Protein AF-A0A2J8Q5S8-F1 (afdb_monomer_lite)

InterPro domains:
  IPR025110 AMP-binding enzyme, C-terminal domain [PF13193] (37-89)
  IPR045851 AMP-binding enzyme domain superfamily [G3DSA:3.30.300.30] (24-109)
  IPR051087 Mitochondrial Acyl-CoA Synthetase Medium-Chain [PTHR43605] (38-102)

Organism: Pan troglodytes (NCBI:txid9598)

Radius of gyration: 17.25 Å; chains: 1; bounding box: 34×43×44 Å

Sequence (109 aa):
SGYVDNPDKTAANIRGDFWLLGDRGIKDEDGYFQFMGRAFVVLASQFLSHDPEQLTKELQQHVKSVTAPYKYPRKIEFVLNLPKTVTGKIQRTKLRDKEWKMSGKARAQ

Foldseek 3Di:
DADPPCVPVRVVQDDVPDGNPVWDWDADPVGDTATADEAEDEDDPVCPPPDPVVVLVVQQVVCVVVDPNRPGHPHYHYDNDFDADPVGHGPVVVVVVVVVVVVVVVVVD

Structure (mmCIF, N/CA/C/O backbone):
data_AF-A0A2J8Q5S8-F1
#
_entry.id   AF-A0A2J8Q5S8-F1
#
loop_
_atom_site.group_PDB
_atom_site.id
_atom_site.type_symbol
_atom_site.label_atom_id
_atom_site.label_alt_id
_atom_site.label_comp_id
_atom_site.label_asym_id
_atom_site.label_entity_id
_atom_site.label_seq_id
_atom_site.pdbx_PDB_ins_code
_atom_site.Cartn_x
_atom_site.Cartn_y
_atom_site.Cartn_z
_atom_site.occupancy
_atom_site.B_iso_or_equiv
_atom_site.auth_seq_id
_atom_site.auth_comp_id
_atom_site.auth_asym_id
_atom_site.auth_atom_id
_atom_site.pdbx_PDB_model_num
ATOM 1 N N . SER A 1 1 ? 6.288 -7.216 -26.802 1.00 69.06 1 SER A N 1
ATOM 2 C CA . SER A 1 1 ? 7.133 -6.148 -27.377 1.00 69.06 1 SER A CA 1
ATOM 3 C C . SER A 1 1 ? 7.614 -5.114 -26.344 1.00 69.06 1 SER A C 1
ATOM 5 O O . SER A 1 1 ? 7.924 -4.002 -26.740 1.00 69.06 1 SER A O 1
ATOM 7 N N . GLY A 1 2 ? 7.796 -5.480 -25.060 1.00 84.06 2 GLY A N 1
ATOM 8 C CA . GLY A 1 2 ? 8.529 -4.667 -24.069 1.00 84.06 2 GLY A CA 1
ATOM 9 C C . GLY A 1 2 ? 8.026 -3.234 -23.842 1.00 84.06 2 GLY A C 1
ATOM 10 O O . GLY A 1 2 ? 6.948 -2.854 -24.291 1.00 84.06 2 GLY A O 1
ATOM 11 N N . TYR A 1 3 ? 8.811 -2.439 -23.113 1.00 82.62 3 TYR A N 1
ATOM 12 C CA . TYR A 1 3 ? 8.634 -0.986 -23.060 1.00 82.62 3 TYR A CA 1
ATOM 13 C C . TYR A 1 3 ? 9.301 -0.340 -24.279 1.00 82.62 3 TYR A C 1
ATOM 15 O O . TYR A 1 3 ? 10.466 -0.624 -24.565 1.00 82.62 3 TYR A O 1
ATOM 23 N N . VAL A 1 4 ? 8.580 0.554 -24.961 1.00 91.19 4 VAL A N 1
ATOM 24 C CA . VAL A 1 4 ? 9.101 1.333 -26.099 1.00 91.19 4 VAL A CA 1
ATOM 25 C C . VAL A 1 4 ? 10.333 2.137 -25.661 1.00 91.19 4 VAL A C 1
ATOM 27 O O . VAL A 1 4 ? 10.330 2.726 -24.577 1.00 91.19 4 VAL A O 1
ATOM 30 N N . ASP A 1 5 ? 11.394 2.094 -26.473 1.00 88.44 5 ASP A N 1
ATOM 31 C CA . ASP A 1 5 ? 12.692 2.763 -26.272 1.00 88.44 5 ASP A CA 1
ATOM 32 C C . ASP A 1 5 ? 13.376 2.487 -24.922 1.00 88.44 5 ASP A C 1
ATOM 34 O O . ASP A 1 5 ? 14.212 3.261 -24.452 1.00 88.44 5 ASP A O 1
ATOM 38 N N . ASN A 1 6 ? 13.018 1.386 -24.254 1.00 86.25 6 ASN A N 1
ATOM 39 C CA . ASN A 1 6 ? 13.579 1.050 -22.949 1.00 86.25 6 ASN A CA 1
ATOM 40 C C . ASN A 1 6 ? 13.857 -0.458 -22.800 1.00 86.25 6 ASN A C 1
ATOM 42 O O . ASN A 1 6 ? 13.191 -1.154 -22.016 1.00 86.25 6 ASN A O 1
ATOM 46 N N . PRO A 1 7 ? 14.837 -0.989 -23.559 1.00 88.75 7 PRO A N 1
ATOM 47 C CA . PRO A 1 7 ? 15.209 -2.400 -23.494 1.00 88.75 7 PRO A CA 1
ATOM 48 C C . PRO A 1 7 ? 15.727 -2.788 -22.104 1.00 88.75 7 PRO A C 1
ATOM 50 O O . PRO A 1 7 ? 15.360 -3.850 -21.607 1.00 88.75 7 PRO A O 1
ATOM 53 N N . ASP A 1 8 ? 16.450 -1.901 -21.415 1.00 89.56 8 ASP A N 1
ATOM 54 C CA . ASP A 1 8 ? 16.972 -2.163 -20.067 1.00 89.56 8 ASP A CA 1
ATOM 55 C C . ASP A 1 8 ? 15.854 -2.370 -19.040 1.00 89.56 8 ASP A C 1
ATOM 57 O O . ASP A 1 8 ? 15.888 -3.316 -18.254 1.00 89.56 8 ASP A O 1
ATOM 61 N N . LYS A 1 9 ? 14.802 -1.537 -19.068 1.00 82.50 9 LYS A N 1
ATOM 62 C CA . LYS A 1 9 ? 13.621 -1.741 -18.207 1.00 82.50 9 LYS A CA 1
ATOM 63 C C . LYS A 1 9 ? 12.843 -2.999 -18.564 1.00 82.50 9 LYS A C 1
ATOM 65 O O . LYS A 1 9 ? 12.204 -3.580 -17.691 1.00 82.50 9 LYS A O 1
ATOM 70 N N . THR A 1 10 ? 12.868 -3.398 -19.832 1.00 85.19 10 THR A N 1
ATOM 71 C CA . THR A 1 10 ? 12.246 -4.645 -20.281 1.00 85.19 10 THR A CA 1
ATOM 72 C C . THR A 1 10 ? 13.015 -5.839 -19.717 1.00 85.19 10 THR A C 1
ATOM 74 O O . THR A 1 10 ? 12.413 -6.696 -19.078 1.00 85.19 10 THR A O 1
ATOM 77 N N . ALA A 1 11 ? 14.342 -5.847 -19.858 1.00 87.19 11 ALA A N 1
ATOM 78 C CA . ALA A 1 11 ? 15.215 -6.887 -19.322 1.00 87.19 11 ALA A CA 1
ATOM 79 C C . ALA A 1 11 ? 15.167 -6.960 -17.787 1.00 87.19 11 ALA A C 1
ATOM 81 O O . ALA A 1 11 ? 15.124 -8.050 -17.2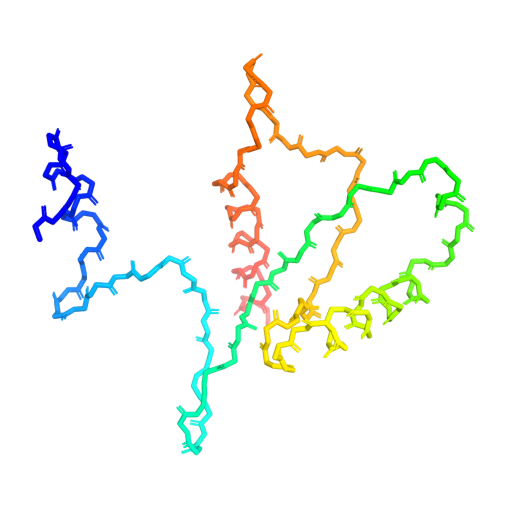26 1.00 87.19 11 ALA A O 1
ATOM 82 N N . ALA A 1 12 ? 15.084 -5.818 -17.096 1.00 86.06 12 ALA A N 1
ATOM 83 C CA . ALA A 1 12 ? 15.006 -5.762 -15.633 1.00 86.06 12 ALA A CA 1
ATOM 84 C C . ALA A 1 12 ? 13.763 -6.458 -15.042 1.00 86.06 12 ALA A C 1
ATOM 86 O O . ALA A 1 12 ? 13.774 -6.848 -13.871 1.00 86.06 12 ALA A O 1
ATOM 87 N N . ASN A 1 13 ? 12.696 -6.614 -15.832 1.00 84.56 13 ASN A N 1
ATOM 88 C CA . ASN A 1 13 ? 11.487 -7.325 -15.424 1.00 84.56 13 ASN A CA 1
ATOM 89 C C . ASN A 1 13 ? 11.529 -8.824 -15.752 1.00 84.56 13 ASN A C 1
ATOM 91 O O . ASN A 1 13 ? 10.606 -9.533 -15.370 1.00 84.56 13 ASN A O 1
ATOM 95 N N . ILE A 1 14 ? 12.561 -9.330 -16.426 1.00 87.88 14 ILE A N 1
ATOM 96 C CA . ILE A 1 14 ? 12.687 -10.748 -16.774 1.00 87.88 14 ILE A CA 1
ATOM 97 C C . ILE A 1 14 ? 13.623 -11.425 -15.763 1.00 87.88 14 ILE A C 1
ATOM 99 O O . ILE A 1 14 ? 14.714 -10.932 -15.480 1.00 87.88 14 ILE A O 1
ATOM 103 N N . ARG A 1 15 ? 13.204 -12.561 -15.197 1.00 85.88 15 ARG A N 1
ATOM 104 C CA . ARG A 1 15 ? 14.053 -13.436 -14.371 1.00 85.88 15 ARG A CA 1
ATOM 105 C C . ARG A 1 15 ? 13.894 -14.886 -14.806 1.00 85.88 15 ARG A C 1
ATOM 107 O O . ARG A 1 15 ? 12.843 -15.480 -14.574 1.00 85.88 15 ARG A O 1
ATOM 114 N N . GLY A 1 16 ? 14.953 -15.453 -15.387 1.00 90.88 16 GLY A N 1
ATOM 115 C CA . GLY A 1 16 ? 14.880 -16.765 -16.034 1.00 90.88 16 GLY A CA 1
ATOM 116 C C . GLY A 1 16 ? 13.789 -16.748 -17.101 1.00 90.88 16 GLY A C 1
ATOM 117 O O . GLY A 1 16 ? 13.741 -15.823 -17.910 1.00 90.88 16 GLY A O 1
ATOM 118 N N . ASP A 1 17 ? 12.859 -17.694 -17.010 1.00 93.00 17 ASP A N 1
ATOM 119 C CA . ASP A 1 17 ? 11.753 -17.838 -17.964 1.00 93.00 17 ASP A CA 1
ATOM 120 C C . ASP A 1 17 ? 10.505 -17.012 -17.593 1.00 93.00 17 ASP A C 1
ATOM 122 O O . ASP A 1 17 ? 9.456 -17.132 -18.227 1.00 93.00 17 ASP A O 1
ATOM 126 N N . PHE A 1 18 ? 10.585 -16.170 -16.555 1.00 86.31 18 PHE A N 1
ATOM 127 C CA . PHE A 1 18 ? 9.431 -15.456 -16.007 1.00 86.31 18 PHE A CA 1
ATOM 128 C C . PHE A 1 18 ? 9.517 -13.942 -16.204 1.00 86.31 18 PHE A C 1
ATOM 130 O O . PHE A 1 18 ? 10.532 -13.309 -15.910 1.00 86.31 18 PHE A O 1
ATOM 137 N N . TRP A 1 19 ? 8.391 -13.340 -16.600 1.00 84.75 19 TRP A N 1
ATOM 138 C CA . TRP A 1 19 ? 8.170 -11.899 -16.493 1.00 84.75 19 TRP A CA 1
ATOM 139 C C . TRP A 1 19 ? 7.626 -11.552 -15.105 1.00 84.75 19 TRP A C 1
ATOM 141 O O . TRP A 1 19 ? 6.583 -12.048 -14.681 1.00 84.75 1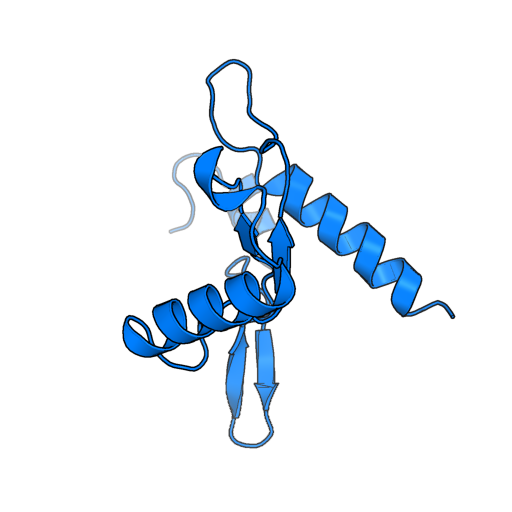9 TRP A O 1
ATOM 151 N N . LEU A 1 20 ? 8.309 -10.666 -14.393 1.00 83.69 20 LEU A N 1
ATOM 152 C CA . LEU A 1 20 ? 7.897 -10.176 -13.089 1.00 83.69 20 LEU A CA 1
ATOM 153 C C . LEU A 1 20 ? 6.802 -9.117 -13.243 1.00 83.69 20 LEU A C 1
ATOM 155 O O . LEU A 1 20 ? 7.050 -8.008 -13.711 1.00 83.69 20 LEU A O 1
ATOM 159 N N . LEU A 1 21 ? 5.595 -9.428 -12.762 1.00 79.50 21 LEU A N 1
ATOM 160 C CA . LEU A 1 21 ? 4.469 -8.484 -12.741 1.00 79.50 21 LEU A CA 1
ATOM 161 C C . LEU A 1 21 ? 4.687 -7.319 -11.754 1.00 79.50 21 LEU A C 1
ATOM 163 O O . LEU A 1 21 ? 4.011 -6.300 -11.835 1.00 79.50 21 LEU A O 1
ATOM 167 N N . GLY A 1 22 ? 5.637 -7.456 -10.823 1.00 72.69 22 GLY A N 1
ATOM 168 C CA . GLY A 1 22 ? 5.958 -6.439 -9.815 1.00 72.69 22 GLY A CA 1
ATOM 169 C C . GLY A 1 22 ? 5.102 -6.505 -8.545 1.00 72.69 22 GLY A C 1
ATOM 170 O O . GLY A 1 22 ? 5.447 -5.855 -7.555 1.00 72.69 22 GLY A O 1
ATOM 171 N N . ASP A 1 23 ? 4.055 -7.329 -8.550 1.00 74.69 23 ASP A N 1
ATOM 172 C CA . ASP A 1 23 ? 3.215 -7.648 -7.399 1.00 74.69 23 ASP A CA 1
ATOM 173 C C . ASP A 1 23 ? 3.769 -8.828 -6.591 1.00 74.69 23 ASP A C 1
ATOM 175 O O . ASP A 1 23 ? 4.485 -9.688 -7.109 1.00 74.69 23 ASP A O 1
ATOM 179 N N . ARG A 1 24 ? 3.429 -8.884 -5.298 1.00 74.31 24 ARG A N 1
ATOM 180 C CA . ARG A 1 24 ? 3.753 -10.032 -4.442 1.00 74.31 24 ARG A CA 1
ATOM 181 C C . ARG A 1 24 ? 2.518 -10.876 -4.211 1.00 74.31 24 ARG A C 1
ATOM 183 O O . ARG A 1 24 ? 1.493 -10.343 -3.786 1.00 74.31 24 ARG A O 1
ATOM 190 N N . GLY A 1 25 ? 2.663 -12.186 -4.363 1.00 77.88 25 GLY A N 1
ATOM 191 C CA . GLY A 1 25 ? 1.659 -13.126 -3.902 1.00 77.88 25 GLY A CA 1
ATOM 192 C C . GLY A 1 25 ? 2.242 -14.435 -3.391 1.00 77.88 25 GLY A C 1
ATOM 193 O O . GLY A 1 25 ? 3.386 -14.770 -3.691 1.00 77.88 25 GLY A O 1
ATOM 194 N N . ILE A 1 26 ? 1.450 -15.137 -2.586 1.00 80.06 26 ILE A N 1
ATOM 195 C CA . ILE A 1 26 ? 1.677 -16.530 -2.188 1.00 80.06 26 ILE A CA 1
ATOM 196 C C . ILE A 1 26 ? 0.647 -17.365 -2.936 1.00 80.06 26 ILE A C 1
ATOM 198 O O . ILE A 1 26 ? -0.519 -16.981 -2.977 1.00 80.06 26 ILE A O 1
ATOM 202 N N . LYS A 1 27 ? 1.084 -18.463 -3.547 1.00 82.50 27 LYS A N 1
ATOM 203 C CA . LYS A 1 27 ? 0.184 -19.445 -4.146 1.00 82.50 27 LYS A CA 1
ATOM 204 C C . LYS A 1 27 ? -0.193 -20.469 -3.073 1.00 82.50 27 LYS A C 1
ATOM 206 O O . LYS A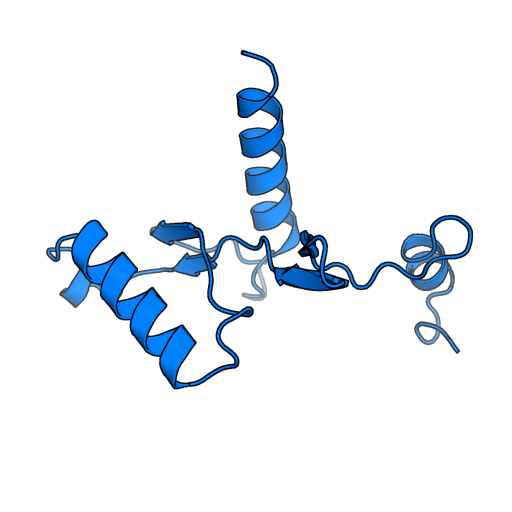 1 27 ? 0.707 -20.935 -2.376 1.00 82.50 27 LYS A O 1
ATOM 211 N N . ASP A 1 28 ? -1.477 -20.754 -2.911 1.00 85.06 28 ASP A N 1
ATOM 212 C CA . ASP A 1 28 ? -1.953 -21.822 -2.026 1.00 85.06 28 ASP A CA 1
ATOM 213 C C . ASP A 1 28 ? -1.939 -23.199 -2.720 1.00 85.06 28 ASP A C 1
ATOM 215 O O . ASP A 1 28 ? -1.486 -23.327 -3.863 1.00 85.06 28 ASP A O 1
ATOM 219 N N . GLU A 1 29 ? -2.374 -24.237 -1.999 1.00 88.50 29 GLU A N 1
ATOM 220 C CA . GLU A 1 29 ? -2.374 -25.634 -2.461 1.00 88.50 29 GLU A CA 1
ATOM 221 C C . GLU A 1 29 ? -3.314 -25.857 -3.656 1.00 88.50 29 GLU A C 1
ATOM 223 O O . GLU A 1 29 ? -2.959 -26.575 -4.590 1.00 88.50 29 GLU A O 1
ATOM 228 N N . ASP A 1 30 ? -4.454 -25.162 -3.680 1.00 88.50 30 ASP A N 1
ATOM 229 C CA . ASP A 1 30 ? -5.439 -25.202 -4.772 1.00 88.50 30 ASP A CA 1
ATOM 230 C C . ASP A 1 30 ? -5.026 -24.341 -5.979 1.00 88.50 30 ASP A C 1
ATOM 232 O O . ASP A 1 30 ? -5.620 -24.378 -7.058 1.00 88.50 30 ASP A O 1
ATOM 236 N N . GLY A 1 31 ? -3.960 -23.564 -5.813 1.00 84.38 31 GLY A N 1
ATOM 237 C CA . GLY A 1 31 ? -3.309 -22.797 -6.850 1.00 84.38 31 GLY A CA 1
ATOM 238 C C . GLY A 1 31 ? -3.809 -21.370 -7.037 1.00 84.38 31 GLY A C 1
ATOM 239 O O . GLY A 1 31 ? -3.425 -20.722 -8.018 1.00 84.38 31 GLY A O 1
ATOM 240 N N . TYR A 1 32 ? -4.586 -20.851 -6.092 1.00 82.38 32 TYR A N 1
ATOM 241 C CA . TYR A 1 32 ? -4.962 -19.449 -6.030 1.00 82.38 32 TYR A CA 1
ATOM 242 C C . TYR A 1 32 ? -3.813 -18.592 -5.505 1.00 82.38 32 TYR A C 1
ATOM 244 O O . TYR A 1 32 ? -3.029 -18.980 -4.641 1.00 82.38 32 TYR A O 1
ATOM 252 N N . PHE A 1 33 ? -3.717 -17.373 -6.036 1.00 77.06 33 PHE A N 1
ATOM 253 C CA . PHE A 1 33 ? -2.721 -16.397 -5.614 1.00 77.06 33 PHE A CA 1
ATOM 254 C C . PHE A 1 33 ? -3.316 -15.408 -4.614 1.00 77.06 33 PHE A C 1
ATOM 256 O O . PHE A 1 33 ? -4.239 -14.651 -4.917 1.00 77.06 33 PHE A O 1
ATOM 263 N N . GLN A 1 34 ? -2.713 -15.346 -3.436 1.00 70.69 34 GLN A N 1
ATOM 264 C CA . GLN A 1 34 ? -3.001 -14.360 -2.410 1.00 70.69 34 GLN A CA 1
ATOM 265 C C . GLN A 1 34 ? -2.051 -13.170 -2.528 1.00 70.69 34 GLN A C 1
ATOM 267 O O . GLN A 1 34 ? -0.849 -13.320 -2.322 1.00 70.69 34 GLN A O 1
ATOM 272 N N . PHE A 1 35 ? -2.584 -11.968 -2.763 1.00 72.62 35 PHE A N 1
ATOM 273 C CA . PHE A 1 35 ? -1.786 -10.742 -2.792 1.00 72.62 35 PHE A CA 1
ATOM 274 C C . PHE A 1 35 ? -1.237 -10.381 -1.397 1.00 72.62 35 PHE A C 1
ATOM 276 O O . PHE A 1 35 ? -1.951 -10.424 -0.393 1.00 72.62 35 PHE A O 1
ATOM 283 N N . MET A 1 36 ? 0.045 -10.012 -1.334 1.00 72.31 36 MET A N 1
ATOM 284 C CA . MET A 1 36 ? 0.804 -9.764 -0.096 1.00 72.31 36 MET A CA 1
ATOM 285 C C . MET A 1 36 ? 1.261 -8.302 0.055 1.00 72.31 36 MET A C 1
ATOM 287 O O . MET A 1 36 ? 2.305 -8.025 0.653 1.00 72.31 36 MET A O 1
ATOM 291 N N . GLY A 1 37 ? 0.519 -7.349 -0.510 1.00 72.00 37 GLY A N 1
ATOM 292 C CA . GLY A 1 37 ? 0.821 -5.923 -0.373 1.00 72.00 37 GLY A CA 1
ATOM 293 C C . GLY A 1 37 ? 0.349 -5.325 0.957 1.00 72.00 37 GLY A C 1
ATOM 294 O O . GLY A 1 37 ? -0.730 -5.657 1.455 1.00 72.00 37 GLY A O 1
ATOM 295 N N . ARG A 1 38 ? 1.146 -4.405 1.516 1.00 83.38 38 ARG A N 1
ATOM 296 C CA . ARG A 1 38 ? 0.701 -3.455 2.547 1.00 83.38 38 ARG A CA 1
ATOM 297 C C . ARG A 1 38 ? 0.132 -2.201 1.891 1.00 83.38 38 ARG A C 1
ATOM 299 O O . ARG A 1 38 ? 0.713 -1.681 0.939 1.00 83.38 38 ARG A O 1
ATOM 306 N N . ALA A 1 39 ? -0.968 -1.689 2.428 1.00 87.94 39 ALA A N 1
ATOM 307 C CA . ALA A 1 39 ? -1.483 -0.371 2.085 1.00 87.94 39 ALA A CA 1
ATOM 308 C C . ALA A 1 39 ? -0.942 0.682 3.058 1.00 87.94 39 ALA A C 1
ATOM 310 O O . ALA A 1 39 ? -0.947 0.476 4.269 1.00 87.94 39 ALA A O 1
ATOM 311 N N . PHE A 1 40 ? -0.506 1.820 2.522 1.00 89.12 40 PHE A N 1
ATOM 312 C CA . PHE A 1 40 ? -0.166 3.005 3.306 1.00 89.12 40 PHE A CA 1
ATOM 313 C C . PHE A 1 40 ? -1.279 4.030 3.133 1.00 89.12 40 PHE A C 1
ATOM 315 O O . PHE A 1 40 ? -1.587 4.409 2.001 1.00 89.12 40 PHE A O 1
ATOM 322 N N . VAL A 1 41 ? -1.877 4.463 4.237 1.00 90.94 41 VAL A N 1
ATOM 323 C CA . VAL A 1 41 ? -3.045 5.348 4.230 1.00 90.94 41 VAL A CA 1
ATOM 324 C C . VAL A 1 41 ? -2.708 6.620 4.993 1.00 90.94 41 VAL A C 1
ATOM 326 O O . VAL A 1 41 ? -2.203 6.563 6.109 1.00 90.94 41 VAL A O 1
ATOM 329 N N . VAL A 1 42 ? -2.985 7.773 4.387 1.00 91.69 42 VAL A N 1
ATOM 330 C CA . VAL A 1 42 ? -2.937 9.063 5.084 1.00 91.69 42 VAL A CA 1
ATOM 331 C C . VAL A 1 42 ? -4.348 9.380 5.540 1.00 91.69 42 VAL A C 1
ATOM 333 O O . VAL A 1 42 ? -5.256 9.453 4.713 1.00 91.69 42 VAL A O 1
ATOM 336 N N . LEU A 1 43 ? -4.529 9.531 6.848 1.00 90.69 43 LEU A N 1
ATOM 337 C CA . LEU A 1 43 ? -5.826 9.867 7.419 1.00 90.69 43 LEU A CA 1
ATOM 338 C C . LEU A 1 43 ? -6.139 11.345 7.211 1.00 90.69 43 LEU A C 1
ATOM 340 O O . LEU A 1 43 ? -5.265 12.204 7.329 1.00 90.69 43 LEU A O 1
ATOM 344 N N . ALA A 1 44 ? -7.407 11.636 6.923 1.00 89.12 44 ALA A N 1
ATOM 345 C CA . ALA A 1 44 ? -7.909 12.997 7.032 1.00 89.12 44 ALA A CA 1
ATOM 346 C C . ALA A 1 44 ? -7.953 13.408 8.512 1.00 89.12 44 ALA A C 1
ATOM 348 O O . ALA A 1 44 ? -8.109 12.558 9.390 1.00 89.12 44 ALA A O 1
ATOM 349 N N . SER A 1 45 ? -7.852 14.710 8.782 1.00 86.12 45 SER A N 1
ATOM 350 C CA . SER A 1 45 ? -7.778 15.266 10.142 1.00 86.12 45 SER A CA 1
ATOM 351 C C . SER A 1 45 ? -8.901 14.777 11.062 1.00 86.12 45 SER A C 1
ATOM 353 O O . SER A 1 45 ? -8.648 14.470 12.221 1.00 86.12 45 SER A O 1
ATOM 355 N N . GLN A 1 46 ? -10.112 14.623 10.527 1.00 89.00 46 GLN A N 1
ATOM 356 C CA . GLN A 1 46 ? -11.288 14.136 11.255 1.00 89.00 46 GLN A CA 1
ATOM 357 C C . GLN A 1 46 ? -11.174 12.686 11.757 1.00 89.00 46 GLN A C 1
ATOM 359 O O . GLN A 1 46 ? -11.848 12.321 12.710 1.00 89.00 46 GLN A O 1
ATOM 364 N N . PHE A 1 47 ? -10.316 11.863 11.146 1.00 85.88 47 PHE A N 1
ATOM 365 C CA . PHE A 1 47 ? -10.139 10.454 11.513 1.00 85.88 47 PHE A CA 1
ATOM 366 C C . PHE A 1 47 ? -8.912 10.210 12.401 1.00 85.88 47 PHE A C 1
ATOM 368 O O . PHE A 1 47 ? -8.668 9.074 12.791 1.00 85.88 47 PHE A O 1
ATOM 375 N N . LEU A 1 48 ? -8.140 11.248 12.748 1.00 82.19 48 LEU A N 1
ATOM 376 C CA . LEU A 1 48 ? -6.951 11.102 13.601 1.00 82.19 48 LEU A CA 1
ATOM 377 C C . LEU A 1 48 ? -7.289 10.676 15.036 1.00 82.19 48 LEU A C 1
ATOM 379 O O . LEU A 1 48 ? -6.458 10.061 15.695 1.00 82.19 48 LEU A O 1
ATOM 383 N N . SER A 1 49 ? -8.490 11.005 15.512 1.00 85.75 49 SER A N 1
ATOM 384 C CA . SER A 1 49 ? -8.970 10.659 16.856 1.00 85.75 49 SER A CA 1
ATOM 385 C C . SER A 1 49 ? -9.664 9.296 16.925 1.00 85.75 49 SER A C 1
ATOM 387 O O . SER A 1 49 ? -10.044 8.868 18.011 1.00 85.75 49 SER A O 1
ATOM 389 N N . HIS A 1 50 ? -9.870 8.634 15.784 1.00 87.31 50 HIS A N 1
ATOM 390 C CA . HIS A 1 50 ? -10.523 7.329 15.732 1.00 87.31 50 HIS A CA 1
ATOM 391 C C . HIS A 1 50 ? -9.551 6.214 16.112 1.00 87.31 50 HIS A C 1
ATOM 393 O O . HIS A 1 50 ? -8.344 6.331 15.897 1.00 87.31 50 HIS A O 1
ATOM 399 N N . ASP A 1 51 ? -10.095 5.109 16.622 1.00 90.88 51 ASP A N 1
ATOM 400 C CA . ASP A 1 51 ? -9.314 3.905 16.880 1.00 90.88 51 ASP A CA 1
ATOM 401 C C . ASP A 1 51 ? -8.733 3.341 15.562 1.00 90.88 51 ASP A C 1
ATOM 403 O O . ASP A 1 51 ? -9.493 2.969 14.653 1.00 90.88 51 ASP A O 1
ATOM 407 N N . PRO A 1 52 ? -7.396 3.252 15.430 1.00 88.25 52 PRO A N 1
ATOM 408 C CA . PRO A 1 52 ? -6.753 2.713 14.239 1.00 88.25 52 PRO A CA 1
ATOM 409 C C . PRO A 1 52 ? -7.127 1.256 13.945 1.00 88.25 52 PRO A C 1
ATOM 411 O O . PRO A 1 52 ? -7.153 0.858 12.774 1.00 88.25 52 PRO A O 1
ATOM 414 N N . GLU A 1 53 ? -7.405 0.438 14.964 1.00 89.50 53 GLU A N 1
ATOM 415 C CA . GLU A 1 53 ? -7.763 -0.967 14.747 1.00 89.50 53 GLU A CA 1
ATOM 416 C C . GLU A 1 53 ? -9.152 -1.102 14.133 1.00 89.50 53 GLU A C 1
ATOM 418 O O . GLU A 1 53 ? -9.323 -1.805 13.128 1.00 89.50 53 GLU A O 1
ATOM 423 N N . GLN A 1 54 ? -10.135 -0.395 14.693 1.00 92.38 54 GLN A N 1
ATOM 424 C CA . GLN A 1 54 ? -11.472 -0.320 14.120 1.00 92.38 54 GLN A CA 1
ATOM 425 C C . GLN A 1 54 ? -11.427 0.193 12.675 1.00 92.38 54 GLN A C 1
ATOM 427 O O . GLN A 1 54 ? -11.970 -0.451 11.774 1.00 92.38 54 GLN A O 1
ATOM 432 N N . LEU A 1 55 ? -10.700 1.284 12.426 1.00 92.31 55 LEU A N 1
ATOM 433 C CA . LEU A 1 55 ? -10.597 1.873 11.093 1.00 92.31 55 LEU A CA 1
ATOM 434 C C . LEU A 1 55 ? -9.913 0.935 10.088 1.00 92.31 55 LEU A C 1
ATOM 436 O O . LEU A 1 55 ? -10.291 0.868 8.918 1.00 92.31 55 LEU A O 1
ATOM 440 N N . THR A 1 56 ? -8.927 0.157 10.539 1.00 91.94 56 THR A N 1
ATOM 441 C CA . THR A 1 56 ? -8.294 -0.877 9.709 1.00 91.94 56 THR A CA 1
ATOM 442 C C . THR A 1 56 ? -9.308 -1.929 9.271 1.00 91.94 56 THR A C 1
ATOM 444 O O . THR A 1 56 ? -9.350 -2.275 8.088 1.00 91.94 56 THR A O 1
ATOM 447 N N . LYS A 1 57 ? -10.143 -2.423 10.194 1.00 92.38 57 LYS A N 1
ATOM 448 C CA . LYS A 1 57 ? -11.184 -3.416 9.882 1.00 92.38 57 LYS A CA 1
ATOM 449 C C . LYS A 1 57 ? -12.219 -2.850 8.916 1.00 92.38 57 LYS A C 1
ATOM 451 O O . LYS A 1 57 ? -12.571 -3.528 7.952 1.00 92.38 57 LYS A O 1
ATOM 456 N N . GLU A 1 58 ? -12.651 -1.610 9.126 1.00 93.12 58 GLU A N 1
ATOM 457 C CA . GLU A 1 58 ? -13.595 -0.920 8.240 1.00 93.12 58 GLU A CA 1
ATOM 458 C C . GLU A 1 58 ? -13.040 -0.781 6.817 1.00 93.12 58 GLU A C 1
ATOM 460 O O . GLU A 1 58 ? -13.702 -1.170 5.853 1.00 93.12 58 GLU A O 1
ATOM 465 N N . LEU A 1 59 ? -11.792 -0.324 6.668 1.00 91.25 59 LEU A N 1
ATOM 466 C CA . LEU A 1 59 ? -11.140 -0.200 5.360 1.00 91.25 59 LEU A CA 1
ATOM 467 C C . LEU A 1 59 ? -10.960 -1.557 4.674 1.00 91.25 59 LEU A C 1
ATOM 469 O O . LEU A 1 59 ? -11.202 -1.687 3.473 1.00 91.25 59 LEU A O 1
ATOM 473 N N . GLN A 1 60 ? -10.557 -2.588 5.418 1.00 91.25 60 GLN A N 1
ATOM 474 C CA . GLN A 1 60 ? -10.437 -3.939 4.874 1.00 91.25 60 GLN A CA 1
ATOM 475 C C . GLN A 1 60 ? -11.784 -4.475 4.399 1.00 91.25 60 GLN A C 1
ATOM 477 O O . GLN A 1 60 ? -11.861 -5.042 3.309 1.00 91.25 60 GLN A O 1
ATOM 482 N N . GLN A 1 61 ? -12.836 -4.290 5.196 1.00 92.25 61 GLN A N 1
ATOM 483 C CA . GLN A 1 61 ? -14.179 -4.739 4.855 1.00 92.25 61 GLN A CA 1
ATOM 484 C C . GLN A 1 61 ? -14.715 -4.003 3.627 1.00 92.25 61 GLN A C 1
ATOM 486 O O . GLN A 1 61 ? -15.274 -4.637 2.734 1.00 92.25 61 GLN A O 1
ATOM 491 N N . HIS A 1 62 ? -14.472 -2.695 3.538 1.00 92.25 62 HIS A N 1
ATOM 492 C CA . HIS A 1 62 ? -14.830 -1.901 2.370 1.00 92.25 62 HIS A CA 1
ATOM 493 C C . HIS A 1 62 ? -14.136 -2.416 1.101 1.00 92.25 62 HIS A C 1
ATOM 495 O O . HIS A 1 62 ? -14.795 -2.677 0.102 1.00 92.25 62 HIS A O 1
ATOM 501 N N . VAL A 1 63 ? -12.818 -2.654 1.130 1.00 90.75 63 VAL A N 1
ATOM 502 C CA . VAL A 1 63 ? -12.103 -3.164 -0.056 1.00 90.75 63 VAL A CA 1
ATOM 503 C C . VAL A 1 63 ? -12.576 -4.566 -0.451 1.00 90.75 63 VAL A C 1
ATOM 505 O O . VAL A 1 63 ? -12.673 -4.865 -1.642 1.00 90.75 63 VAL A O 1
ATOM 508 N N . LYS A 1 64 ? -12.903 -5.422 0.524 1.00 89.25 64 LYS A N 1
ATOM 509 C CA . LYS A 1 64 ? -13.466 -6.755 0.266 1.00 89.25 64 LYS A CA 1
ATOM 510 C C . LYS A 1 64 ? -14.844 -6.709 -0.391 1.00 89.25 64 LYS A C 1
ATOM 512 O O . LYS A 1 64 ? -15.149 -7.621 -1.147 1.00 89.25 64 LYS A O 1
ATOM 517 N N . SER A 1 65 ? -15.669 -5.703 -0.098 1.00 91.44 65 SER A N 1
ATOM 518 C CA . SER A 1 65 ? -17.005 -5.598 -0.695 1.00 91.44 65 SER A CA 1
ATOM 519 C C . SER A 1 65 ? -16.981 -5.016 -2.108 1.00 91.44 65 SER A 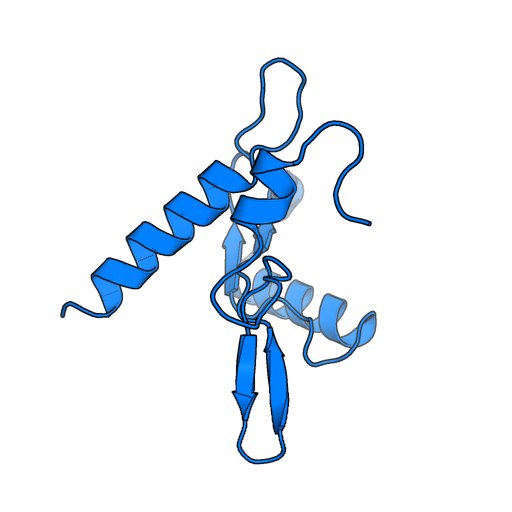C 1
ATOM 521 O O . SER A 1 65 ? -17.832 -5.373 -2.917 1.00 91.44 65 SER A O 1
ATOM 523 N N . VAL A 1 66 ? -16.006 -4.158 -2.429 1.00 92.44 66 VAL A N 1
ATOM 524 C CA . VAL A 1 66 ? -15.913 -3.511 -3.754 1.00 92.44 66 VAL A CA 1
ATOM 525 C C . VAL A 1 66 ? -14.971 -4.220 -4.731 1.00 92.44 66 VAL A C 1
ATOM 527 O O . VAL A 1 66 ? -15.010 -3.949 -5.929 1.00 92.44 66 VAL A O 1
ATOM 530 N N . THR A 1 67 ? -14.102 -5.116 -4.253 1.00 87.31 67 THR A N 1
ATOM 531 C CA . THR A 1 67 ? -13.156 -5.869 -5.094 1.00 87.31 67 THR A CA 1
ATOM 532 C C . THR A 1 67 ? -13.214 -7.371 -4.826 1.00 87.31 67 THR A C 1
ATOM 534 O O . THR A 1 67 ? -13.865 -7.832 -3.896 1.00 87.31 67 THR A O 1
ATOM 537 N N . ALA A 1 68 ? -12.504 -8.161 -5.636 1.00 81.75 68 ALA A N 1
ATOM 538 C CA . ALA A 1 68 ? -12.375 -9.590 -5.386 1.00 81.75 68 ALA A CA 1
ATOM 539 C C . ALA A 1 68 ? -11.733 -9.856 -4.000 1.00 81.75 68 ALA A C 1
ATOM 541 O O . ALA A 1 68 ? -10.681 -9.272 -3.710 1.00 81.75 68 ALA A O 1
ATOM 542 N N . PRO A 1 69 ? -12.279 -10.774 -3.174 1.00 79.88 69 PRO A N 1
ATOM 543 C CA . PRO A 1 69 ? -11.867 -10.965 -1.778 1.00 79.88 69 PRO A CA 1
ATOM 544 C C . PRO A 1 69 ? -10.397 -11.316 -1.539 1.00 79.88 69 PRO A C 1
ATOM 546 O O . PRO A 1 69 ? -9.942 -11.249 -0.407 1.00 79.88 69 PRO A O 1
ATOM 549 N N . TYR A 1 70 ? -9.635 -11.697 -2.563 1.00 79.00 70 TYR A N 1
ATOM 550 C CA . TYR A 1 70 ? -8.201 -11.981 -2.446 1.00 79.00 70 TYR A CA 1
ATOM 551 C C . TYR A 1 70 ? -7.306 -10.745 -2.663 1.00 79.00 70 TYR A C 1
ATOM 553 O O . TYR A 1 70 ? -6.104 -10.817 -2.402 1.00 79.00 70 TYR A O 1
ATOM 561 N N . LYS A 1 71 ? -7.862 -9.616 -3.131 1.00 81.56 71 LYS A N 1
ATOM 562 C CA . LYS A 1 71 ? -7.111 -8.390 -3.466 1.00 81.56 71 LYS A CA 1
ATOM 563 C C . LYS A 1 71 ? -7.022 -7.373 -2.327 1.00 81.56 71 LYS A C 1
ATOM 565 O O . LYS A 1 71 ? -6.256 -6.417 -2.438 1.00 81.56 71 LYS A O 1
ATOM 570 N N . TYR A 1 72 ? -7.789 -7.540 -1.250 1.00 86.19 72 TYR A N 1
ATOM 571 C CA . TYR A 1 72 ? -7.792 -6.567 -0.155 1.00 86.19 72 TYR A CA 1
ATOM 572 C C . TYR A 1 72 ? -6.429 -6.483 0.559 1.00 86.19 72 TYR A C 1
ATOM 574 O O . TYR A 1 72 ? -5.717 -7.486 0.683 1.00 86.19 72 TYR A O 1
ATOM 582 N N . PRO A 1 73 ? -6.057 -5.297 1.073 1.00 86.81 73 PRO A N 1
ATOM 583 C CA . PRO A 1 73 ? -4.803 -5.123 1.787 1.00 86.81 73 PRO A CA 1
ATOM 584 C C . PRO A 1 73 ? -4.860 -5.806 3.155 1.00 86.81 73 PRO A C 1
ATOM 586 O O . PRO A 1 73 ? -5.593 -5.400 4.057 1.00 86.81 73 PRO A O 1
ATOM 589 N N . ARG A 1 74 ? -4.032 -6.835 3.339 1.00 85.56 74 ARG A N 1
ATOM 590 C CA . ARG A 1 74 ? -3.958 -7.581 4.608 1.00 85.56 74 ARG A CA 1
ATOM 591 C C . ARG A 1 74 ? -3.242 -6.817 5.713 1.00 85.56 74 ARG A C 1
ATOM 593 O O . ARG A 1 74 ? -3.483 -7.071 6.886 1.00 85.56 74 ARG A O 1
ATOM 600 N N . LYS A 1 75 ? -2.368 -5.883 5.339 1.00 86.81 75 LYS A N 1
ATOM 601 C CA . LYS A 1 75 ? -1.678 -4.977 6.259 1.00 86.81 75 LYS A CA 1
ATOM 602 C C . LYS A 1 75 ? -1.986 -3.547 5.842 1.00 86.81 75 LYS A C 1
ATOM 604 O O . LYS A 1 75 ? -1.804 -3.210 4.674 1.00 86.81 75 LYS A O 1
ATOM 609 N N . ILE A 1 76 ? -2.435 -2.727 6.783 1.00 89.81 76 ILE A N 1
ATOM 610 C CA . ILE A 1 76 ? -2.639 -1.291 6.595 1.00 89.81 76 ILE A CA 1
ATOM 611 C C . ILE A 1 76 ? -1.729 -0.571 7.589 1.00 89.81 76 ILE A C 1
ATOM 613 O O . ILE A 1 76 ? -1.646 -0.964 8.748 1.00 89.81 76 ILE A O 1
ATOM 617 N N . GLU A 1 77 ? -1.006 0.441 7.124 1.00 89.81 77 GLU A N 1
ATOM 618 C CA . GLU A 1 77 ? -0.196 1.325 7.959 1.00 89.81 77 GLU A CA 1
ATOM 619 C C . GLU A 1 77 ? -0.663 2.760 7.742 1.00 89.81 77 GLU A C 1
ATOM 621 O O . GLU A 1 77 ? -0.641 3.272 6.617 1.00 89.81 77 GLU A O 1
ATOM 626 N N . PHE A 1 78 ? -1.083 3.406 8.826 1.00 91.06 78 PHE A N 1
ATOM 627 C CA . PHE A 1 78 ? -1.426 4.818 8.800 1.00 91.06 78 PHE A CA 1
ATOM 628 C C . PHE A 1 78 ? -0.153 5.654 8.895 1.00 91.06 78 PHE A C 1
ATOM 630 O O . PHE A 1 78 ? 0.676 5.456 9.782 1.00 91.06 78 PHE A O 1
ATOM 637 N N . VAL A 1 79 ? 0.021 6.575 7.951 1.00 89.88 79 VAL A N 1
ATOM 638 C CA . VAL A 1 79 ? 1.193 7.448 7.858 1.00 89.88 79 VAL A CA 1
ATOM 639 C C . VAL A 1 79 ? 0.755 8.902 7.775 1.00 89.88 79 VAL A C 1
ATOM 641 O O . VAL A 1 79 ? -0.270 9.219 7.180 1.00 89.88 79 VAL A O 1
ATOM 644 N N . LEU A 1 80 ? 1.554 9.804 8.341 1.00 87.75 80 LEU A N 1
ATOM 645 C CA . LEU A 1 80 ? 1.263 11.242 8.301 1.00 87.75 80 LEU A CA 1
ATOM 646 C C . LEU A 1 80 ? 1.397 11.817 6.888 1.00 87.75 80 LEU A C 1
ATOM 648 O O . LEU A 1 80 ? 0.673 12.728 6.500 1.00 87.75 80 LEU A O 1
ATOM 652 N N . ASN A 1 81 ? 2.333 11.289 6.101 1.00 89.50 81 ASN A N 1
ATOM 653 C CA . ASN A 1 81 ? 2.534 11.693 4.721 1.00 89.50 81 ASN A CA 1
ATOM 654 C C . ASN A 1 81 ? 3.048 10.528 3.869 1.00 89.50 81 ASN A C 1
ATOM 656 O O . ASN A 1 81 ? 3.631 9.559 4.359 1.00 89.50 81 ASN A O 1
ATOM 660 N N . LEU A 1 82 ? 2.818 10.6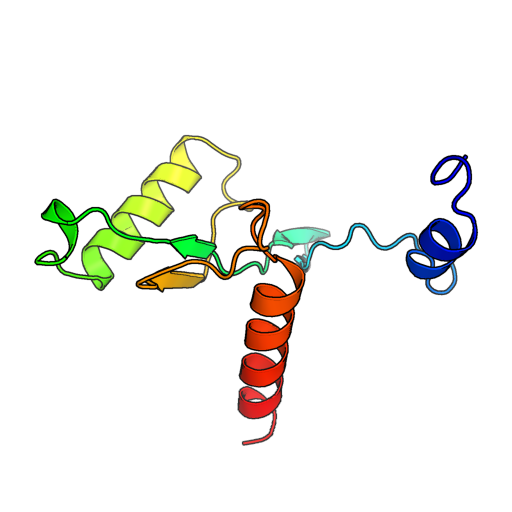33 2.561 1.00 91.19 82 LEU A N 1
ATOM 661 C CA . LEU A 1 82 ? 3.433 9.745 1.580 1.00 91.19 82 LEU A CA 1
ATOM 662 C C . LEU A 1 82 ? 4.677 10.423 1.004 1.00 91.19 82 LEU A C 1
ATOM 664 O O . LEU A 1 82 ? 4.618 11.615 0.689 1.00 91.19 82 LEU A O 1
ATOM 668 N N . PRO A 1 83 ? 5.780 9.683 0.798 1.00 91.31 83 PRO A N 1
ATOM 669 C CA . PRO A 1 83 ? 6.960 10.232 0.155 1.00 91.31 83 PRO A CA 1
ATOM 670 C C . PRO A 1 83 ? 6.604 10.612 -1.283 1.00 91.31 83 PRO A C 1
ATOM 672 O O . PRO A 1 83 ? 6.176 9.768 -2.075 1.00 91.31 83 PRO A O 1
ATOM 675 N N . LYS A 1 84 ? 6.777 11.888 -1.624 1.00 92.75 84 LYS A N 1
ATOM 676 C CA . LYS A 1 84 ? 6.501 12.433 -2.957 1.00 92.75 84 LYS A CA 1
ATOM 677 C C . LYS A 1 84 ? 7.779 12.992 -3.586 1.00 92.75 84 LYS A C 1
ATOM 679 O O . LYS A 1 84 ? 8.707 13.385 -2.885 1.00 92.75 84 LYS A O 1
ATOM 684 N N . THR A 1 85 ? 7.851 12.982 -4.916 1.00 90.25 85 THR A N 1
ATOM 685 C CA . THR A 1 85 ? 8.858 13.740 -5.675 1.00 90.25 85 THR A CA 1
ATOM 686 C C . THR A 1 85 ? 8.588 15.240 -5.565 1.00 90.25 85 THR A C 1
ATOM 688 O O . THR A 1 85 ? 7.498 15.648 -5.171 1.00 90.25 85 THR A O 1
ATOM 691 N N . VAL A 1 86 ? 9.544 16.064 -6.004 1.00 89.50 86 VAL A N 1
ATOM 692 C CA . VAL A 1 86 ? 9.352 17.520 -6.171 1.00 89.50 86 VAL A CA 1
ATOM 693 C C . VAL A 1 86 ? 8.158 17.863 -7.074 1.00 89.50 86 VAL A C 1
ATOM 695 O O . VAL A 1 86 ? 7.506 18.878 -6.889 1.00 89.50 86 VAL A O 1
ATOM 698 N N . THR A 1 87 ? 7.814 16.967 -8.003 1.00 89.12 87 THR A N 1
ATOM 699 C CA . THR A 1 87 ? 6.637 17.058 -8.881 1.00 89.12 87 THR A CA 1
ATOM 700 C C . THR A 1 87 ? 5.355 16.469 -8.273 1.00 89.12 87 THR A C 1
ATOM 702 O O . THR A 1 87 ? 4.351 16.335 -8.965 1.00 89.12 87 THR A O 1
ATOM 705 N N . GLY A 1 88 ? 5.374 16.041 -7.007 1.00 87.38 88 GLY A N 1
ATOM 706 C CA . GLY A 1 88 ? 4.208 15.512 -6.292 1.00 87.38 88 GLY A CA 1
ATOM 707 C C . GLY A 1 88 ? 3.871 14.036 -6.548 1.00 87.38 88 GLY A C 1
ATOM 708 O O . GLY A 1 88 ? 2.944 13.513 -5.925 1.00 87.38 88 GLY A O 1
ATOM 709 N N . LYS A 1 89 ? 4.616 13.321 -7.405 1.00 89.25 89 LYS A N 1
ATOM 710 C CA . LYS A 1 89 ? 4.389 11.886 -7.660 1.00 89.25 89 LYS A CA 1
ATOM 711 C C . LYS A 1 89 ? 4.780 11.054 -6.442 1.00 89.25 89 LYS A C 1
ATOM 713 O O . LYS A 1 89 ? 5.879 11.200 -5.910 1.00 89.25 89 LYS A O 1
ATOM 718 N N . ILE A 1 90 ? 3.908 10.132 -6.036 1.00 90.44 90 ILE A N 1
ATOM 719 C CA . ILE A 1 90 ? 4.177 9.211 -4.923 1.00 90.44 90 ILE A CA 1
ATOM 720 C C . ILE A 1 90 ? 5.341 8.280 -5.286 1.00 90.44 90 ILE A C 1
ATOM 722 O O . ILE A 1 90 ? 5.307 7.568 -6.291 1.00 90.44 90 ILE A O 1
ATOM 726 N N . GLN A 1 91 ? 6.361 8.245 -4.433 1.00 88.62 91 GLN A N 1
ATOM 727 C CA . GLN A 1 91 ? 7.555 7.419 -4.591 1.00 88.62 91 GLN A CA 1
ATOM 728 C C . GLN A 1 91 ? 7.308 6.000 -4.064 1.00 88.62 91 GLN A C 1
ATOM 730 O O . GLN A 1 91 ? 7.786 5.619 -2.995 1.00 88.62 91 GLN A O 1
ATOM 735 N N . ARG A 1 92 ? 6.573 5.191 -4.838 1.00 87.62 92 ARG A N 1
ATOM 736 C CA . ARG A 1 92 ? 6.227 3.800 -4.477 1.00 87.62 92 ARG A CA 1
ATOM 737 C C . ARG A 1 92 ? 7.448 2.919 -4.197 1.00 87.62 92 ARG A C 1
ATOM 739 O O . ARG A 1 92 ? 7.383 2.070 -3.316 1.00 87.62 92 ARG A O 1
ATOM 746 N N . THR A 1 93 ? 8.571 3.154 -4.880 1.00 84.88 93 THR A N 1
ATOM 747 C CA . THR A 1 93 ? 9.828 2.428 -4.633 1.00 84.88 93 THR A CA 1
ATOM 748 C C . THR A 1 93 ? 10.299 2.588 -3.190 1.00 84.88 93 THR A C 1
ATOM 750 O O . THR A 1 93 ? 10.561 1.586 -2.541 1.00 84.88 93 THR A O 1
ATOM 753 N N . LYS A 1 94 ? 10.285 3.808 -2.631 1.00 85.25 94 LYS A N 1
ATOM 754 C CA . LYS A 1 94 ? 10.691 4.036 -1.232 1.00 85.25 94 LYS A CA 1
ATOM 755 C C . LYS A 1 94 ? 9.771 3.337 -0.231 1.00 85.25 94 LYS A C 1
ATOM 757 O O . LYS A 1 94 ? 10.243 2.820 0.778 1.00 85.25 94 LYS A O 1
ATOM 762 N N . LEU A 1 95 ? 8.466 3.313 -0.509 1.00 85.06 95 LEU A N 1
ATOM 763 C CA . LEU A 1 95 ? 7.491 2.594 0.318 1.00 85.06 95 LEU A CA 1
ATOM 764 C C . LEU A 1 95 ? 7.753 1.082 0.293 1.00 85.06 95 LEU A C 1
ATOM 766 O O . LEU A 1 95 ? 7.746 0.433 1.337 1.00 85.06 95 LEU A O 1
ATOM 770 N N . ARG A 1 96 ? 8.061 0.538 -0.888 1.00 81.81 96 ARG A N 1
ATOM 771 C CA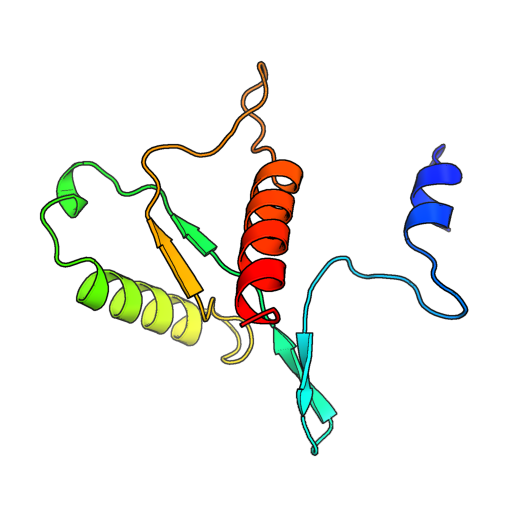 . ARG A 1 96 ? 8.418 -0.872 -1.073 1.00 81.81 96 ARG A CA 1
ATOM 772 C C . ARG A 1 96 ? 9.751 -1.235 -0.410 1.00 81.81 96 ARG A C 1
ATOM 774 O O . ARG A 1 96 ? 9.849 -2.285 0.215 1.00 81.81 96 ARG A O 1
ATOM 781 N N . ASP A 1 97 ? 10.752 -0.363 -0.468 1.00 82.12 97 ASP A N 1
ATOM 782 C CA . ASP A 1 97 ? 12.038 -0.593 0.200 1.00 82.12 97 ASP A CA 1
ATOM 783 C C . ASP A 1 97 ? 11.889 -0.583 1.730 1.00 82.12 97 ASP A C 1
ATOM 785 O O . ASP A 1 97 ? 12.507 -1.396 2.423 1.00 82.12 97 ASP A O 1
ATOM 789 N N . LYS A 1 98 ? 11.025 0.294 2.270 1.00 78.06 98 LYS A N 1
ATOM 790 C CA . LYS A 1 98 ? 10.665 0.313 3.699 1.00 78.06 98 LYS A CA 1
ATOM 791 C C . LYS A 1 98 ? 10.013 -1.010 4.117 1.00 78.06 98 LYS A C 1
ATOM 793 O O . LYS A 1 98 ? 10.403 -1.591 5.128 1.00 78.06 98 LYS A O 1
ATOM 798 N N . GLU A 1 99 ? 9.080 -1.518 3.314 1.00 76.25 99 GLU A N 1
ATOM 799 C CA . GLU A 1 99 ? 8.468 -2.841 3.493 1.00 76.25 99 GLU A CA 1
ATOM 800 C C . GLU A 1 99 ? 9.504 -3.979 3.494 1.00 76.25 99 GLU A C 1
ATOM 802 O O . GLU A 1 99 ? 9.480 -4.837 4.381 1.00 76.25 99 GLU A O 1
ATOM 807 N N . TRP A 1 100 ? 10.440 -3.984 2.537 1.00 69.69 100 TRP A N 1
ATOM 808 C CA . TRP A 1 100 ? 11.466 -5.028 2.425 1.00 69.69 100 TRP A CA 1
ATOM 809 C C . TRP A 1 100 ? 12.426 -5.054 3.614 1.00 69.69 100 TRP A C 1
ATOM 811 O O . TRP A 1 100 ? 12.692 -6.130 4.152 1.00 69.69 100 TRP A O 1
ATOM 821 N N . LYS A 1 101 ? 12.897 -3.888 4.074 1.00 68.88 101 LYS A N 1
ATOM 822 C CA . LYS A 1 101 ? 13.773 -3.797 5.256 1.00 68.88 101 LYS A CA 1
ATOM 823 C C . LYS A 1 101 ? 13.081 -4.306 6.524 1.00 68.88 101 LYS A C 1
ATOM 825 O O . LYS A 1 101 ? 13.705 -4.992 7.331 1.00 68.88 101 LYS A O 1
ATOM 830 N N . MET A 1 102 ? 11.791 -4.010 6.681 1.00 64.06 102 MET A N 1
ATOM 831 C CA . MET A 1 102 ? 10.980 -4.472 7.814 1.00 64.06 102 MET A CA 1
ATOM 832 C C . MET A 1 102 ? 10.747 -5.990 7.772 1.00 64.06 102 MET A C 1
ATOM 834 O O . MET A 1 102 ? 10.859 -6.663 8.793 1.00 64.06 102 MET A O 1
ATOM 838 N N . SER A 1 103 ? 10.459 -6.546 6.590 1.00 58.97 103 SER A N 1
ATOM 839 C CA . SER A 1 103 ? 10.212 -7.984 6.421 1.00 58.97 103 SER A CA 1
ATOM 840 C C . SER A 1 103 ? 11.474 -8.841 6.568 1.00 58.97 103 SER A C 1
ATOM 842 O O . SER A 1 103 ? 11.356 -9.996 6.966 1.00 58.97 103 SER A O 1
ATOM 844 N N . GLY A 1 104 ? 12.658 -8.310 6.240 1.00 54.28 104 GLY A N 1
ATOM 845 C CA . GLY A 1 104 ? 13.934 -9.014 6.408 1.00 54.28 104 GLY A CA 1
ATOM 846 C C . GLY A 1 104 ? 14.355 -9.158 7.873 1.00 54.28 104 GLY A C 1
ATOM 847 O O . GLY A 1 104 ? 14.862 -10.205 8.257 1.00 54.28 104 GLY A O 1
ATOM 848 N N . LYS A 1 105 ? 14.073 -8.151 8.715 1.00 45.16 105 LYS A N 1
ATOM 849 C CA . LYS A 1 105 ? 14.339 -8.217 10.164 1.00 45.16 105 LYS A CA 1
ATOM 850 C C . LYS A 1 105 ? 13.465 -9.243 10.889 1.00 45.16 105 LYS A C 1
ATOM 852 O O . LYS A 1 105 ? 13.961 -9.932 11.766 1.00 45.16 105 LYS A O 1
ATOM 857 N N . ALA A 1 106 ? 12.199 -9.385 10.493 1.00 47.50 106 ALA A N 1
ATOM 858 C CA . ALA A 1 106 ? 11.264 -10.333 11.110 1.00 47.50 106 ALA A CA 1
ATOM 859 C C . ALA A 1 106 ? 11.572 -11.816 10.811 1.00 47.50 106 ALA A C 1
ATOM 861 O O . ALA A 1 106 ? 10.945 -12.688 11.394 1.00 47.50 106 ALA A O 1
ATOM 862 N N . ARG A 1 107 ? 12.490 -12.104 9.877 1.00 39.62 107 ARG A N 1
ATOM 863 C CA . ARG A 1 107 ? 12.910 -13.467 9.506 1.00 39.62 107 ARG A CA 1
ATOM 864 C C . ARG A 1 107 ? 14.270 -13.856 10.105 1.00 39.62 107 ARG A C 1
ATOM 866 O O . ARG A 1 107 ? 14.716 -14.973 9.882 1.00 39.62 107 ARG A O 1
ATOM 873 N N . ALA A 1 108 ? 14.932 -12.916 10.783 1.00 39.31 108 ALA A N 1
ATOM 874 C CA . ALA A 1 108 ? 16.267 -13.057 11.365 1.00 39.31 108 ALA A CA 1
ATOM 875 C C . ALA A 1 108 ? 16.249 -13.077 12.911 1.00 39.31 108 ALA A C 1
ATOM 877 O O . ALA A 1 108 ? 17.290 -12.869 13.530 1.00 39.31 108 ALA A O 1
ATOM 878 N N . GLN A 1 109 ? 15.078 -13.295 13.517 1.00 31.05 109 GLN A N 1
ATOM 879 C CA . GLN A 1 109 ? 14.877 -13.559 14.945 1.00 31.05 109 GLN A CA 1
ATOM 880 C C . GLN A 1 109 ? 14.082 -14.847 15.105 1.00 31.05 109 GLN A C 1
ATOM 882 O O . GLN A 1 109 ? 13.197 -15.075 14.246 1.00 31.05 109 GLN A O 1
#

Secondary structure (DSSP, 8-state):
--STT-HHHHHHTEETTEE--S--EEE-TT-PEEE-PEEEEPPPGGGTTS-HHHHHHHHHHHHHHHS-TTSS-SEEEE-S---B-TT--B-HHHHHHHHHHHHHHTT--

pLDDT: mean 82.81, std 11.86, range [31.05, 93.12]